Protein AF-A0A944JES9-F1 (afdb_monomer)

Nearest PDB structures (foldseek):
  4wj0-assembly1_B  TM=5.409E-01  e=3.063E+00  Pyrococcus horikoshii OT3
  3e3o-assembly1_B  TM=2.154E-01  e=7.778E+00  Oryctolagus cuniculus

Structure (mmCIF, N/CA/C/O backbone):
data_AF-A0A944JES9-F1
#
_entry.id   AF-A0A944JES9-F1
#
loop_
_atom_site.group_PDB
_atom_site.id
_atom_site.type_symbol
_atom_site.label_atom_id
_atom_site.label_alt_id
_atom_site.label_comp_id
_atom_site.label_asym_id
_atom_site.label_entity_id
_atom_site.label_seq_id
_atom_site.pdbx_PDB_ins_code
_atom_site.Cartn_x
_atom_site.Cartn_y
_atom_site.Cartn_z
_atom_site.occupancy
_atom_site.B_iso_or_equiv
_atom_site.auth_seq_id
_atom_site.auth_comp_id
_atom_site.auth_asym_id
_atom_site.auth_atom_id
_atom_site.pdbx_PDB_model_num
ATOM 1 N N . MET A 1 1 ? 30.589 -1.153 -3.943 1.00 42.31 1 MET A N 1
ATOM 2 C CA . MET A 1 1 ? 29.239 -0.711 -4.322 1.00 42.31 1 MET A CA 1
ATOM 3 C C . MET A 1 1 ? 28.360 -1.118 -3.169 1.00 42.31 1 MET A C 1
ATOM 5 O O . MET A 1 1 ? 28.249 -2.308 -2.920 1.00 42.31 1 MET A O 1
ATOM 9 N N . THR A 1 2 ? 27.911 -0.168 -2.361 1.00 49.81 2 THR A N 1
ATOM 10 C CA . THR A 1 2 ? 26.770 -0.429 -1.487 1.00 49.81 2 THR A CA 1
ATOM 11 C C . THR A 1 2 ? 25.588 -0.611 -2.428 1.00 49.81 2 THR A C 1
ATOM 13 O O . THR A 1 2 ? 25.268 0.318 -3.165 1.00 49.81 2 THR A O 1
ATOM 16 N N . ASP A 1 3 ? 25.045 -1.825 -2.504 1.00 57.84 3 ASP A N 1
ATOM 17 C CA . ASP A 1 3 ? 23.719 -2.050 -3.081 1.00 57.84 3 ASP A CA 1
ATOM 18 C C . ASP A 1 3 ? 22.737 -1.319 -2.162 1.00 57.84 3 ASP A C 1
ATOM 20 O O . ASP A 1 3 ? 22.277 -1.859 -1.158 1.00 57.84 3 ASP A O 1
ATOM 24 N N . GLU A 1 4 ? 22.538 -0.027 -2.416 1.00 73.19 4 GLU A N 1
ATOM 25 C CA . GLU A 1 4 ? 21.496 0.744 -1.757 1.00 73.19 4 GLU A CA 1
ATOM 26 C C . GLU A 1 4 ? 20.171 0.287 -2.370 1.00 73.19 4 GLU A C 1
ATOM 28 O O . GLU A 1 4 ? 19.882 0.582 -3.529 1.00 73.19 4 GLU A O 1
ATOM 33 N N . GLU A 1 5 ? 19.410 -0.501 -1.605 1.00 82.88 5 GLU A N 1
ATOM 34 C CA . GLU A 1 5 ? 18.040 -0.887 -1.951 1.00 82.88 5 GLU A CA 1
ATOM 35 C C . GLU A 1 5 ? 17.243 0.398 -2.230 1.00 82.88 5 GLU A C 1
ATOM 37 O O . GLU A 1 5 ? 17.233 1.330 -1.419 1.00 82.88 5 GLU A O 1
ATOM 42 N N . HIS A 1 6 ? 16.589 0.472 -3.387 1.00 88.69 6 HIS A N 1
ATOM 43 C CA . HIS A 1 6 ? 15.729 1.589 -3.751 1.00 88.69 6 HIS A CA 1
ATOM 44 C C . HIS A 1 6 ? 14.300 1.285 -3.311 1.00 88.69 6 HIS A C 1
ATOM 46 O O . HIS A 1 6 ? 13.665 0.347 -3.794 1.00 88.69 6 HIS A O 1
ATOM 52 N N . LEU A 1 7 ? 13.769 2.114 -2.415 1.00 91.88 7 LEU A N 1
ATOM 53 C CA . LEU A 1 7 ? 12.407 1.985 -1.911 1.00 91.88 7 LEU A CA 1
ATOM 54 C C . LEU A 1 7 ? 11.534 3.109 -2.473 1.00 91.88 7 LEU A C 1
ATOM 56 O O . LEU A 1 7 ? 11.887 4.287 -2.386 1.00 91.88 7 LEU A O 1
ATOM 60 N N . LEU A 1 8 ? 10.373 2.749 -3.018 1.00 94.25 8 LEU A N 1
ATOM 61 C CA . LEU A 1 8 ? 9.353 3.697 -3.454 1.00 94.25 8 LEU A CA 1
ATOM 62 C C . LEU A 1 8 ? 8.201 3.711 -2.453 1.00 94.25 8 LEU A C 1
ATOM 64 O O . LEU A 1 8 ? 7.572 2.682 -2.204 1.00 94.25 8 LEU A O 1
ATOM 68 N N . TYR A 1 9 ? 7.898 4.896 -1.930 1.00 94.31 9 TYR A N 1
ATOM 69 C CA . TYR A 1 9 ? 6.814 5.098 -0.980 1.00 94.31 9 TYR A CA 1
ATOM 70 C C . TYR A 1 9 ? 5.680 5.890 -1.598 1.00 94.31 9 TYR A C 1
ATOM 72 O O . TYR A 1 9 ? 5.892 6.914 -2.248 1.00 94.31 9 TYR A O 1
ATOM 80 N N . GLU A 1 10 ? 4.468 5.466 -1.283 1.00 95.31 10 GLU A N 1
ATOM 81 C CA . GLU A 1 10 ? 3.271 6.259 -1.473 1.00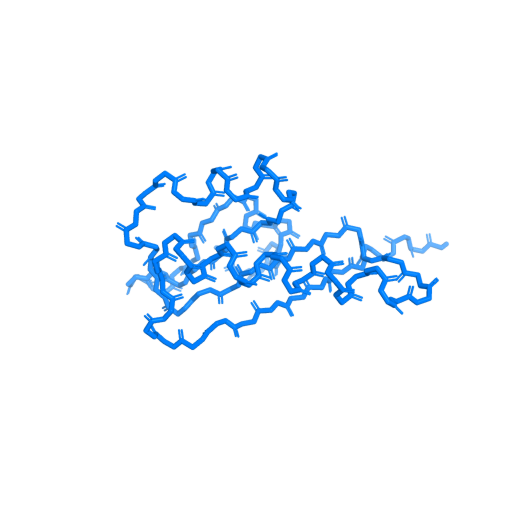 95.31 10 GLU A CA 1
ATOM 82 C C . GLU A 1 10 ? 2.557 6.440 -0.137 1.00 95.31 10 GLU A C 1
ATOM 84 O O . GLU A 1 10 ? 2.269 5.470 0.558 1.00 95.31 10 GLU A O 1
ATOM 89 N N . VAL A 1 11 ? 2.252 7.688 0.216 1.00 95.44 11 VAL A N 1
ATOM 90 C CA . VAL A 1 11 ? 1.516 8.029 1.436 1.00 95.44 11 VAL A CA 1
ATOM 91 C C . VAL A 1 11 ? 0.069 8.332 1.070 1.00 95.44 11 VAL A C 1
ATOM 93 O O . VAL A 1 11 ? -0.195 9.258 0.301 1.00 95.44 11 VAL A O 1
ATOM 96 N N . LEU A 1 12 ? -0.869 7.569 1.626 1.00 93.19 12 LEU A N 1
ATOM 97 C CA . LEU A 1 12 ? -2.296 7.816 1.450 1.00 93.19 12 LEU A CA 1
ATOM 98 C C . LEU A 1 12 ? -2.813 8.856 2.453 1.00 93.19 12 LEU A C 1
ATOM 100 O O . LEU A 1 12 ? -2.292 9.010 3.559 1.00 93.19 12 LEU A O 1
ATOM 104 N N . GLY A 1 13 ? -3.855 9.585 2.045 1.00 90.50 13 GLY A N 1
ATOM 105 C CA . GLY A 1 13 ? -4.552 10.546 2.901 1.00 90.50 13 GLY A CA 1
ATOM 106 C C . GLY A 1 13 ? -5.154 9.892 4.149 1.00 90.50 13 GLY A C 1
ATOM 107 O O . GLY A 1 13 ? -5.375 8.685 4.182 1.00 90.50 13 GLY A O 1
ATOM 108 N N . ALA A 1 14 ? -5.434 10.698 5.178 1.00 86.56 14 ALA A N 1
ATOM 109 C CA . ALA A 1 14 ? -5.783 10.200 6.513 1.00 86.56 14 ALA A CA 1
ATOM 110 C C . ALA A 1 14 ? -7.012 9.272 6.566 1.00 86.56 14 ALA A C 1
ATOM 112 O O . ALA A 1 14 ? -7.061 8.390 7.420 1.00 86.56 14 ALA A O 1
ATOM 113 N N . ASP A 1 15 ? -7.950 9.439 5.633 1.00 91.25 15 ASP A N 1
ATOM 114 C CA . ASP A 1 15 ? -9.201 8.675 5.566 1.00 91.25 15 ASP A CA 1
ATOM 115 C C . ASP A 1 15 ? -9.145 7.494 4.577 1.00 91.25 15 ASP A C 1
ATOM 117 O O . ASP A 1 15 ? -10.133 6.788 4.390 1.00 91.25 15 ASP A O 1
ATOM 121 N N . LEU A 1 16 ? -8.000 7.275 3.922 1.00 93.81 16 LEU A N 1
ATOM 122 C CA . LEU A 1 16 ? -7.827 6.271 2.872 1.00 93.81 16 LEU A CA 1
ATOM 123 C C . LEU A 1 16 ? -7.211 4.989 3.441 1.00 93.81 16 LEU A C 1
ATOM 125 O O . LEU A 1 16 ? -6.037 4.687 3.218 1.00 93.81 16 LEU A O 1
ATOM 129 N N . THR A 1 17 ? -8.006 4.253 4.215 1.00 94.81 17 THR A N 1
ATOM 130 C CA . THR A 1 17 ? -7.574 3.031 4.913 1.00 94.81 17 THR A CA 1
ATOM 131 C C . THR A 1 17 ? -8.393 1.790 4.551 1.00 94.81 17 THR A C 1
ATOM 133 O O . THR A 1 17 ? -8.145 0.720 5.107 1.00 94.81 17 THR A O 1
ATOM 136 N N . SER A 1 18 ? -9.346 1.885 3.618 1.00 97.25 18 SER A N 1
ATOM 137 C CA . SER A 1 18 ? -10.114 0.720 3.161 1.00 97.25 18 SER A CA 1
ATOM 138 C C . SER A 1 18 ? -9.343 -0.111 2.136 1.00 97.25 18 SER A C 1
ATOM 140 O O . SER A 1 18 ? -8.483 0.399 1.414 1.00 97.25 18 SER A O 1
ATOM 142 N N . TYR A 1 19 ? -9.701 -1.384 1.978 1.00 97.25 19 TYR A N 1
ATOM 143 C CA . TYR A 1 19 ? -9.135 -2.240 0.933 1.00 97.25 19 TYR A CA 1
ATOM 144 C C . TYR A 1 19 ? -9.225 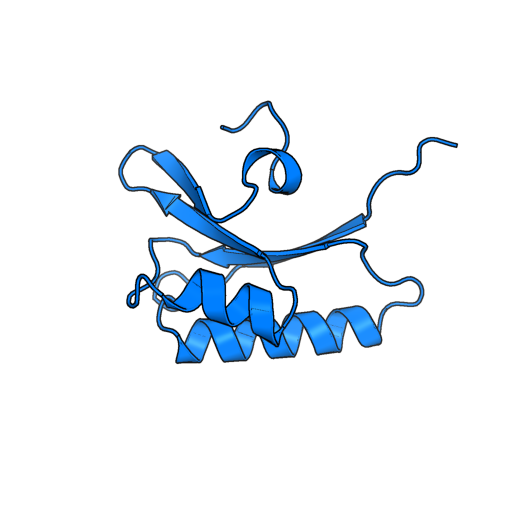-1.619 -0.475 1.00 97.25 19 TYR A C 1
ATOM 146 O O . TYR A 1 19 ? -8.302 -1.772 -1.278 1.00 97.25 19 TYR A O 1
ATOM 154 N N . ALA A 1 20 ? -10.309 -0.898 -0.786 1.00 97.94 20 ALA A N 1
ATOM 155 C CA . ALA A 1 20 ? -10.465 -0.233 -2.079 1.00 97.94 20 ALA A CA 1
ATOM 156 C C . ALA A 1 20 ? -9.404 0.862 -2.290 1.00 97.94 20 ALA A C 1
ATOM 158 O O . ALA A 1 20 ? -8.815 0.955 -3.372 1.00 97.94 20 ALA A O 1
ATOM 159 N N . ASP A 1 21 ? -9.110 1.632 -1.242 1.00 97.88 21 ASP A N 1
ATOM 160 C CA . ASP A 1 21 ? -8.077 2.668 -1.261 1.00 97.88 21 ASP A CA 1
ATOM 161 C C . ASP A 1 21 ? -6.684 2.054 -1.390 1.00 97.88 21 ASP A C 1
ATOM 163 O O . ASP A 1 21 ? -5.886 2.480 -2.229 1.00 97.88 21 ASP A O 1
ATOM 167 N N . LEU A 1 22 ? -6.417 0.999 -0.614 1.00 97.75 22 LEU A N 1
ATOM 168 C CA . LEU A 1 22 ? -5.149 0.276 -0.646 1.00 97.75 22 LEU A CA 1
ATOM 169 C C . LEU A 1 22 ? -4.888 -0.330 -2.026 1.00 97.75 22 LEU A C 1
ATOM 171 O O . LEU A 1 22 ? -3.786 -0.205 -2.555 1.00 97.75 22 LEU A O 1
ATOM 175 N N . ARG A 1 23 ? -5.900 -0.946 -2.644 1.00 98.12 23 ARG A N 1
ATOM 176 C CA . ARG A 1 23 ? -5.800 -1.491 -4.002 1.00 98.12 23 ARG A CA 1
ATOM 177 C C . ARG A 1 23 ? -5.507 -0.397 -5.030 1.00 98.12 23 ARG A C 1
ATOM 179 O O . ARG A 1 23 ? -4.688 -0.611 -5.921 1.00 98.12 23 ARG A O 1
ATOM 186 N N . SER A 1 24 ? -6.166 0.756 -4.910 1.00 97.94 24 SER A N 1
ATOM 187 C CA . SER A 1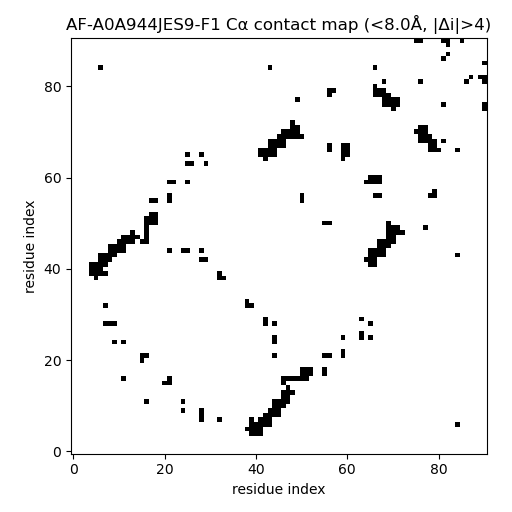 24 ? -5.935 1.910 -5.786 1.00 97.94 24 SER A CA 1
ATOM 188 C C . SER A 1 24 ? -4.504 2.448 -5.651 1.00 97.94 24 SER A C 1
ATOM 190 O O . SER A 1 24 ? -3.829 2.669 -6.656 1.00 97.94 24 SER A O 1
ATOM 192 N N . GLY A 1 25 ? -4.005 2.597 -4.419 1.00 97.62 25 GLY A N 1
ATOM 193 C CA . GLY A 1 25 ? -2.616 2.989 -4.150 1.00 97.62 25 GLY A CA 1
ATOM 194 C C . GLY A 1 25 ? -1.598 1.959 -4.648 1.00 97.62 25 GLY A C 1
ATOM 195 O O . GLY A 1 25 ? -0.640 2.305 -5.327 1.00 97.62 25 GLY A O 1
ATOM 196 N N . ALA A 1 26 ? -1.835 0.669 -4.409 1.00 97.75 26 ALA A N 1
ATOM 197 C CA . ALA A 1 26 ? -0.936 -0.391 -4.859 1.00 97.75 26 ALA A CA 1
ATOM 198 C C . ALA A 1 26 ? -0.820 -0.464 -6.393 1.00 97.75 26 ALA A C 1
ATOM 200 O O . ALA A 1 26 ? 0.279 -0.644 -6.922 1.00 97.75 26 ALA A O 1
ATOM 201 N N . ALA A 1 27 ? -1.935 -0.289 -7.111 1.00 98.25 27 ALA A N 1
ATOM 202 C CA . ALA A 1 27 ? -1.928 -0.203 -8.570 1.00 98.25 27 ALA A CA 1
ATOM 203 C C . ALA A 1 27 ? -1.105 1.001 -9.054 1.00 98.25 27 ALA A C 1
ATOM 205 O O . ALA A 1 27 ? -0.221 0.845 -9.895 1.00 98.25 27 ALA A O 1
ATOM 206 N N . ARG A 1 28 ? -1.320 2.175 -8.450 1.00 97.44 28 ARG A N 1
ATOM 207 C CA . ARG A 1 28 ? -0.588 3.401 -8.788 1.00 97.44 28 ARG A CA 1
ATOM 208 C C . ARG A 1 28 ? 0.912 3.289 -8.508 1.00 97.44 28 ARG A C 1
ATOM 210 O O . ARG A 1 28 ? 1.714 3.672 -9.353 1.00 97.44 28 ARG A O 1
ATOM 217 N N . LEU A 1 29 ? 1.315 2.694 -7.385 1.00 97.19 29 LEU A N 1
ATOM 218 C CA . LEU A 1 29 ? 2.721 2.386 -7.096 1.00 97.19 29 LEU A CA 1
ATOM 219 C C . LEU A 1 29 ? 3.355 1.505 -8.178 1.00 97.19 29 LEU A C 1
ATOM 221 O O . LEU A 1 29 ? 4.491 1.748 -8.583 1.00 97.19 29 LEU A O 1
ATOM 225 N N . ARG A 1 30 ? 2.632 0.491 -8.667 1.00 97.62 30 ARG A N 1
ATOM 226 C CA . ARG A 1 30 ? 3.114 -0.382 -9.747 1.00 97.62 30 ARG A CA 1
ATOM 227 C C . ARG A 1 30 ? 3.264 0.361 -11.068 1.00 97.62 30 ARG A C 1
ATOM 229 O O . ARG A 1 30 ? 4.263 0.157 -11.754 1.00 97.62 30 ARG A O 1
ATOM 236 N N . GLU A 1 31 ? 2.316 1.230 -11.397 1.00 97.94 31 GLU A N 1
ATOM 237 C CA . GLU A 1 31 ? 2.376 2.087 -12.583 1.00 97.94 31 GLU A CA 1
ATOM 238 C C . GLU A 1 31 ? 3.566 3.054 -12.516 1.00 97.94 31 GLU A C 1
ATOM 240 O O . GLU A 1 31 ? 4.334 3.143 -13.474 1.00 97.94 31 GLU A O 1
ATOM 245 N N . ILE A 1 32 ? 3.773 3.715 -11.369 1.00 96.44 32 ILE A N 1
ATOM 246 C CA . ILE A 1 32 ? 4.923 4.601 -11.146 1.00 96.44 32 ILE A CA 1
ATOM 247 C C . ILE A 1 32 ? 6.222 3.813 -11.289 1.00 96.44 32 ILE A C 1
ATOM 249 O O . ILE A 1 32 ? 7.093 4.224 -12.050 1.00 96.44 32 ILE A O 1
ATOM 253 N N . ASN A 1 33 ? 6.342 2.665 -10.614 1.00 96.50 33 ASN A N 1
ATOM 254 C CA . ASN A 1 33 ? 7.551 1.849 -10.668 1.00 96.50 33 ASN A CA 1
ATOM 255 C C . ASN A 1 33 ? 7.882 1.386 -12.093 1.00 96.50 33 ASN A C 1
ATOM 257 O O . ASN A 1 33 ? 9.044 1.356 -12.483 1.00 96.50 33 ASN A O 1
ATOM 261 N N . HIS A 1 34 ? 6.860 1.053 -12.883 1.00 95.44 34 HIS A N 1
ATOM 262 C CA . HIS A 1 34 ? 7.027 0.676 -14.284 1.00 95.44 34 HIS A CA 1
ATOM 263 C C . HIS A 1 34 ? 7.530 1.833 -15.162 1.00 95.44 34 HIS A C 1
ATOM 265 O O . HIS A 1 34 ? 8.220 1.595 -16.150 1.00 95.44 34 HIS A O 1
ATOM 271 N N . ALA A 1 35 ? 7.198 3.076 -14.810 1.00 95.81 35 ALA A N 1
ATOM 272 C CA . ALA A 1 35 ? 7.640 4.266 -15.530 1.00 95.81 35 ALA A CA 1
ATOM 273 C C . ALA A 1 35 ? 9.064 4.726 -15.154 1.00 95.81 35 ALA A C 1
ATOM 275 O O . ALA A 1 35 ? 9.627 5.578 -15.846 1.00 95.81 35 ALA A O 1
ATOM 276 N N . LEU A 1 36 ? 9.651 4.200 -14.072 1.00 92.44 36 LEU A N 1
ATOM 277 C CA . LEU A 1 36 ? 11.013 4.540 -13.660 1.00 92.44 36 LEU A CA 1
ATOM 278 C C . LEU A 1 36 ? 12.054 3.904 -14.591 1.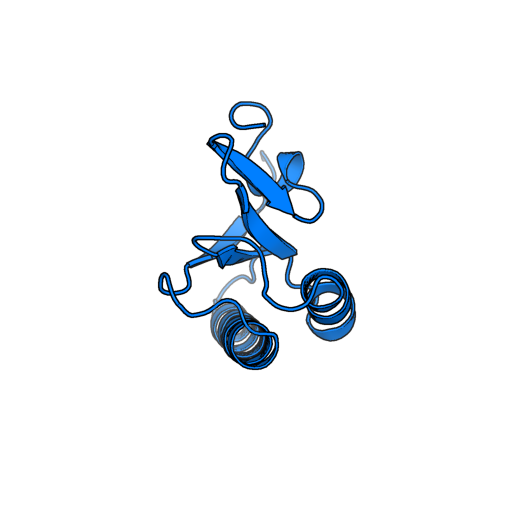00 92.44 36 LEU A C 1
ATOM 280 O O . LEU A 1 36 ? 11.904 2.776 -15.052 1.00 92.44 36 LEU A O 1
ATOM 284 N N . ALA A 1 37 ? 13.158 4.620 -14.827 1.00 89.44 37 ALA A N 1
ATOM 285 C CA . ALA A 1 37 ? 14.275 4.113 -15.631 1.00 89.44 37 ALA A CA 1
ATOM 286 C C . ALA A 1 37 ? 14.970 2.901 -14.982 1.00 89.44 37 ALA A C 1
ATOM 288 O O . ALA A 1 37 ? 15.461 2.016 -15.679 1.00 89.44 37 ALA A O 1
ATOM 289 N N . VAL A 1 38 ? 14.996 2.870 -13.648 1.00 90.75 38 VAL A N 1
ATOM 290 C CA . VAL A 1 38 ? 15.403 1.727 -12.830 1.00 90.75 38 VAL A CA 1
ATOM 291 C C . VAL A 1 38 ? 14.295 1.520 -11.806 1.00 90.75 38 VAL A C 1
ATOM 293 O O . VAL A 1 38 ? 13.938 2.459 -11.095 1.00 90.75 38 VAL A O 1
ATOM 296 N N . GLY A 1 39 ? 13.715 0.321 -11.780 1.00 90.12 39 GLY A N 1
ATOM 297 C CA . GLY A 1 39 ? 12.655 -0.013 -10.835 1.00 90.12 39 GLY A CA 1
ATOM 298 C C . GLY A 1 39 ? 13.176 -0.063 -9.400 1.00 90.12 39 GLY A C 1
ATOM 299 O O . GLY A 1 39 ? 14.312 -0.463 -9.163 1.00 90.12 39 GLY A O 1
ATOM 300 N N . ALA A 1 40 ? 12.325 0.327 -8.458 1.00 93.00 40 ALA A N 1
ATOM 301 C CA . ALA A 1 40 ? 12.542 0.144 -7.036 1.00 93.00 40 ALA A CA 1
ATOM 302 C C . ALA A 1 40 ? 12.515 -1.347 -6.673 1.00 93.00 40 ALA A C 1
ATOM 304 O O . ALA A 1 40 ? 11.698 -2.116 -7.196 1.00 93.00 40 ALA A O 1
ATOM 305 N N . ASP A 1 41 ? 13.374 -1.720 -5.732 1.00 91.44 41 ASP A N 1
ATOM 306 C CA . ASP A 1 41 ? 13.461 -3.059 -5.154 1.00 91.44 41 ASP A CA 1
ATOM 307 C C . ASP A 1 41 ? 12.251 -3.352 -4.256 1.00 91.44 41 A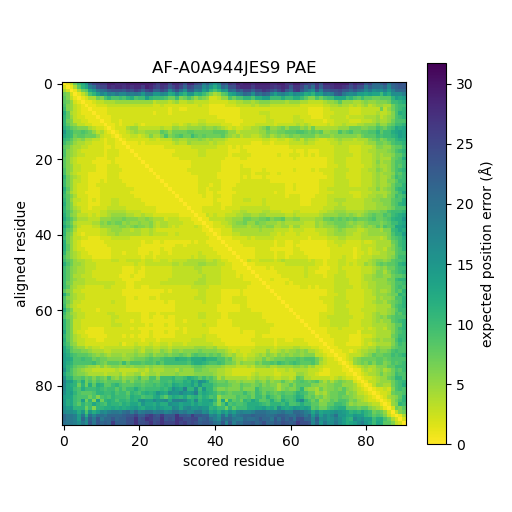SP A C 1
ATOM 309 O O . ASP A 1 41 ? 11.777 -4.488 -4.184 1.00 91.44 41 ASP A O 1
ATOM 313 N N . ARG A 1 42 ? 11.695 -2.307 -3.621 1.00 92.69 42 ARG A N 1
ATOM 314 C CA . ARG A 1 42 ? 10.535 -2.415 -2.733 1.00 92.69 42 ARG A CA 1
ATOM 315 C C . ARG A 1 42 ? 9.528 -1.291 -2.942 1.00 92.69 42 ARG A C 1
ATOM 317 O O . ARG A 1 42 ? 9.883 -0.120 -3.069 1.00 92.69 42 ARG A O 1
ATOM 324 N N . LEU A 1 43 ? 8.249 -1.661 -2.919 1.00 95.94 43 LEU A N 1
ATOM 325 C CA . LEU A 1 43 ? 7.115 -0.744 -3.004 1.00 95.94 43 LEU A CA 1
ATOM 326 C C . LEU A 1 43 ? 6.375 -0.724 -1.668 1.00 95.94 43 LEU A C 1
ATOM 328 O O . LEU A 1 43 ? 5.967 -1.778 -1.178 1.00 95.94 43 LEU A O 1
ATOM 332 N N . CYS A 1 44 ? 6.178 0.463 -1.107 1.00 96.00 44 CYS A N 1
ATOM 333 C CA . CYS A 1 44 ? 5.609 0.656 0.220 1.00 96.00 44 CYS A CA 1
ATOM 334 C C . CYS A 1 44 ? 4.433 1.636 0.169 1.00 96.00 44 CYS A C 1
ATOM 336 O O . CYS A 1 44 ? 4.585 2.796 -0.209 1.00 96.00 44 CYS A O 1
ATOM 338 N N . LEU A 1 45 ? 3.262 1.187 0.601 1.00 96.38 45 LEU A N 1
ATOM 339 C CA . LEU A 1 45 ? 2.085 2.013 0.813 1.00 96.38 45 LEU A CA 1
ATOM 340 C C . LEU A 1 45 ? 1.976 2.375 2.298 1.00 96.38 45 LEU A C 1
ATOM 342 O O . LEU A 1 45 ? 1.997 1.495 3.156 1.00 96.38 45 LEU A O 1
ATOM 346 N N . VAL A 1 46 ? 1.849 3.662 2.606 1.00 95.81 46 VAL A N 1
ATOM 347 C CA . VAL A 1 46 ? 1.884 4.200 3.970 1.00 95.81 46 VAL A CA 1
ATOM 348 C C . VAL A 1 46 ? 0.543 4.837 4.318 1.00 95.81 46 VAL A C 1
ATOM 350 O O . VAL A 1 46 ? 0.090 5.758 3.641 1.00 95.81 46 VAL A O 1
ATOM 353 N N . LEU A 1 47 ? -0.078 4.366 5.397 1.00 95.12 47 LEU A N 1
ATOM 354 C CA . LEU A 1 47 ? -1.377 4.824 5.887 1.00 95.12 47 LEU A CA 1
ATOM 355 C C . LEU A 1 47 ? -1.231 5.647 7.174 1.00 95.12 47 LEU A C 1
ATOM 357 O O . LEU A 1 47 ? -0.359 5.392 8.012 1.00 95.12 47 LEU A O 1
ATOM 361 N N . ALA A 1 48 ? -2.142 6.597 7.384 1.00 91.50 48 ALA A N 1
ATOM 362 C CA . ALA A 1 48 ? -2.180 7.394 8.613 1.00 91.50 48 ALA A 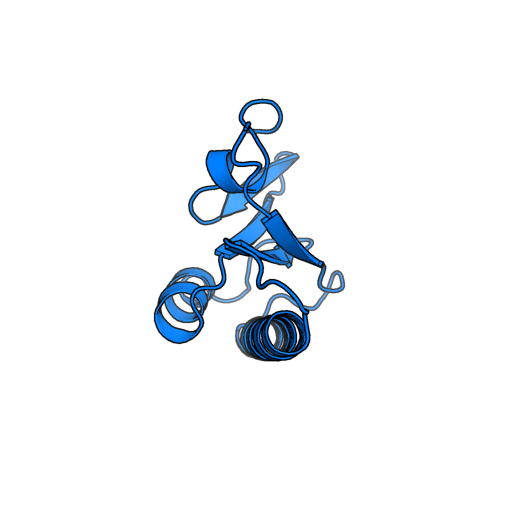CA 1
ATOM 363 C C . ALA A 1 48 ? -2.689 6.616 9.843 1.00 91.50 48 ALA A C 1
ATOM 365 O O . ALA A 1 48 ? -2.440 7.031 10.974 1.00 91.50 48 ALA A O 1
ATOM 366 N N . GLY A 1 49 ? -3.389 5.500 9.629 1.00 93.06 49 GLY A N 1
ATOM 367 C CA . GLY A 1 49 ? -3.966 4.646 10.664 1.00 93.06 49 GLY A CA 1
ATOM 368 C C . GLY A 1 49 ? -4.147 3.210 10.166 1.00 93.06 49 GLY A C 1
ATOM 369 O O . GLY A 1 49 ? -3.877 2.941 8.993 1.00 93.06 49 GLY A O 1
ATOM 370 N N . PRO A 1 50 ? -4.571 2.280 11.042 1.00 93.94 50 PRO A N 1
ATOM 371 C CA . PRO A 1 50 ? -4.752 0.885 10.662 1.00 93.94 50 PRO A CA 1
ATOM 372 C C . PRO A 1 50 ? -5.753 0.739 9.509 1.00 93.94 50 PRO A C 1
ATOM 374 O O . PRO A 1 50 ? -6.706 1.522 9.427 1.00 93.94 50 PRO A O 1
ATOM 377 N N . PRO A 1 51 ? -5.547 -0.256 8.628 1.00 94.69 51 PRO A N 1
ATOM 378 C CA . PRO A 1 51 ? -6.516 -0.576 7.593 1.00 94.69 51 PRO A CA 1
ATOM 379 C C . PRO A 1 51 ? -7.855 -0.957 8.230 1.00 94.69 51 PRO A C 1
ATOM 381 O O . PRO A 1 51 ? -7.890 -1.549 9.310 1.00 94.69 51 PRO A O 1
ATOM 384 N N . VAL A 1 52 ? -8.954 -0.630 7.550 1.00 96.38 52 VAL A N 1
ATOM 385 C CA . VAL A 1 52 ? -10.305 -1.001 8.000 1.00 96.38 52 VAL A CA 1
ATOM 386 C C . VAL A 1 52 ? -10.440 -2.521 8.050 1.00 96.38 52 VAL A C 1
ATOM 388 O O . VAL A 1 52 ? -10.991 -3.073 9.001 1.00 96.38 52 VAL A O 1
ATOM 391 N N . GLU A 1 53 ? -9.910 -3.203 7.039 1.00 96.81 53 GLU A N 1
ATOM 392 C CA . GLU A 1 53 ? -9.896 -4.652 6.957 1.00 96.81 53 GLU A CA 1
ATOM 393 C C . GLU A 1 53 ? -8.528 -5.225 7.346 1.00 96.81 53 GLU A C 1
ATOM 395 O O . GLU A 1 53 ? -7.531 -5.033 6.650 1.00 96.81 53 GLU A O 1
ATOM 400 N N . GLU A 1 54 ? -8.485 -6.014 8.423 1.00 94.69 54 GLU A N 1
ATOM 401 C CA . GLU A 1 54 ? -7.243 -6.630 8.924 1.00 94.69 54 GLU A CA 1
ATOM 402 C C . GLU A 1 54 ? -6.549 -7.535 7.890 1.00 94.69 54 GLU A C 1
ATOM 404 O O . GLU A 1 54 ? -5.328 -7.675 7.901 1.00 94.69 54 GLU A O 1
ATOM 409 N N . TRP A 1 55 ? -7.311 -8.131 6.966 1.00 95.44 55 TRP A N 1
ATOM 410 C CA . TRP A 1 55 ? -6.790 -8.999 5.904 1.00 95.44 55 TRP A CA 1
ATOM 411 C C . TRP A 1 55 ? -6.208 -8.228 4.707 1.00 95.44 55 TRP A C 1
ATOM 413 O O . TRP A 1 55 ? -5.468 -8.807 3.906 1.00 95.44 55 TRP A O 1
ATOM 423 N N . ALA A 1 56 ? -6.522 -6.935 4.562 1.00 96.69 56 ALA A N 1
ATOM 424 C CA . ALA A 1 56 ? -6.181 -6.164 3.369 1.00 96.69 56 ALA A CA 1
ATOM 425 C C . ALA A 1 56 ? -4.668 -6.029 3.121 1.00 96.69 56 ALA A C 1
ATOM 427 O O . ALA A 1 56 ? -4.266 -6.255 1.978 1.00 96.69 56 ALA A O 1
ATOM 428 N N . PRO A 1 57 ? -3.809 -5.733 4.121 1.00 96.31 57 PRO A N 1
ATOM 429 C CA . PRO A 1 57 ? -2.360 -5.664 3.922 1.00 96.31 57 PRO A CA 1
ATOM 430 C C . PRO A 1 57 ? -1.773 -6.924 3.287 1.00 96.31 57 PRO A C 1
ATOM 432 O O . PRO A 1 57 ? -1.072 -6.831 2.283 1.00 96.31 57 PRO A O 1
ATOM 435 N N . ALA A 1 58 ? -2.124 -8.098 3.824 1.00 95.31 58 ALA A N 1
ATOM 436 C CA . ALA A 1 58 ? -1.614 -9.374 3.333 1.00 95.31 58 ALA A CA 1
ATOM 437 C C . ALA A 1 58 ? -2.058 -9.630 1.888 1.00 95.31 58 ALA A C 1
ATOM 439 O O . ALA A 1 58 ? -1.232 -9.935 1.034 1.00 95.31 58 ALA A O 1
ATOM 440 N N . THR A 1 59 ? -3.341 -9.407 1.580 1.00 97.56 59 THR A N 1
ATOM 441 C CA . THR A 1 59 ? -3.859 -9.549 0.209 1.00 97.56 59 THR A CA 1
ATOM 442 C C . THR A 1 59 ? -3.190 -8.574 -0.765 1.00 97.56 59 THR A C 1
ATOM 444 O O . THR A 1 59 ? -2.871 -8.943 -1.893 1.00 97.56 59 THR A O 1
ATOM 447 N N . VAL A 1 60 ? -2.967 -7.322 -0.356 1.00 97.44 60 VAL A N 1
ATOM 448 C CA . VAL A 1 60 ? -2.294 -6.314 -1.190 1.00 97.44 60 VAL A CA 1
ATOM 449 C C . VAL A 1 60 ? -0.849 -6.717 -1.464 1.00 97.44 60 VAL A C 1
ATOM 451 O O . VAL A 1 60 ? -0.397 -6.618 -2.606 1.00 97.44 60 VAL A O 1
ATOM 454 N N . HIS A 1 61 ? -0.146 -7.229 -0.456 1.00 96.44 61 HIS A N 1
ATOM 455 C CA . HIS A 1 61 ? 1.207 -7.731 -0.627 1.00 96.44 61 HIS A CA 1
ATOM 456 C C . HIS A 1 61 ? 1.254 -8.955 -1.549 1.00 96.44 61 HIS A C 1
ATOM 458 O O . HIS A 1 61 ? 2.037 -8.978 -2.490 1.00 96.44 61 HIS A O 1
ATOM 464 N N . GLU A 1 62 ? 0.385 -9.942 -1.355 1.00 96.62 62 GLU A N 1
ATOM 465 C CA . GLU A 1 62 ? 0.375 -11.161 -2.173 1.00 96.62 62 GLU A CA 1
ATOM 466 C C . GLU A 1 62 ? 0.018 -10.891 -3.642 1.00 96.62 62 GLU A C 1
ATOM 468 O O . GLU A 1 62 ? 0.611 -11.478 -4.545 1.00 96.62 62 GLU A O 1
ATOM 473 N N . VAL A 1 63 ? -0.933 -9.987 -3.901 1.00 97.81 63 VAL A N 1
ATOM 474 C CA . VAL A 1 63 ? -1.416 -9.702 -5.263 1.00 97.81 63 VAL A CA 1
ATOM 475 C C . VAL A 1 63 ? -0.537 -8.683 -5.985 1.00 97.81 63 VAL A C 1
ATOM 477 O O . VAL A 1 63 ? -0.269 -8.832 -7.177 1.00 97.81 63 VAL A O 1
ATOM 480 N N . PHE A 1 64 ? -0.103 -7.630 -5.288 1.00 96.56 64 PHE A N 1
ATOM 481 C CA 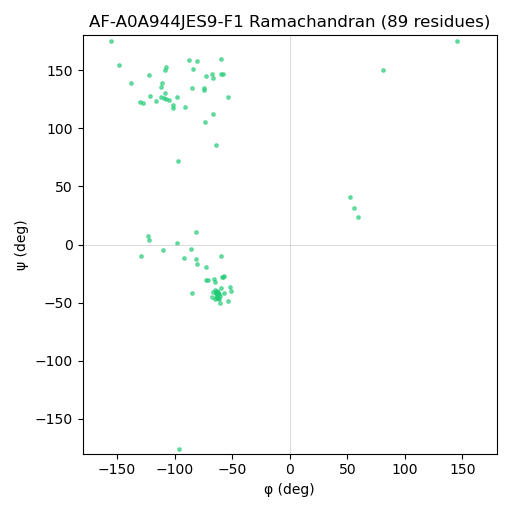. PHE A 1 64 ? 0.619 -6.511 -5.892 1.00 96.56 64 PHE A CA 1
ATOM 482 C C . PHE A 1 64 ? 2.084 -6.449 -5.485 1.00 96.56 64 PHE A C 1
ATOM 484 O O . PHE A 1 64 ? 2.782 -5.584 -5.995 1.00 96.56 64 PHE A O 1
ATOM 491 N N . GLY A 1 65 ? 2.590 -7.290 -4.584 1.00 95.69 65 GLY A N 1
ATOM 492 C CA . GLY A 1 65 ? 3.953 -7.183 -4.044 1.00 95.69 65 GLY A CA 1
ATOM 49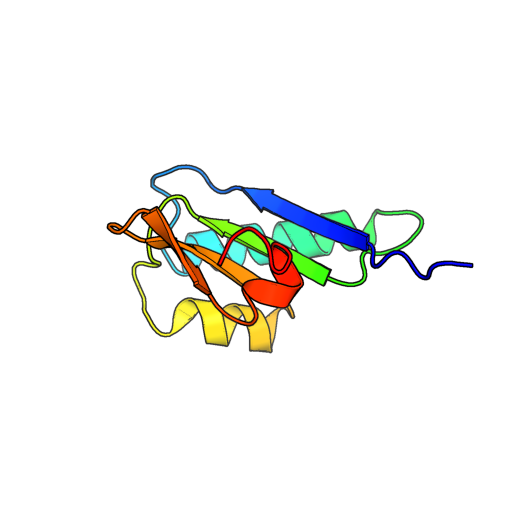3 C C . GLY A 1 65 ? 4.245 -5.821 -3.407 1.00 95.69 65 GLY A C 1
ATOM 494 O O . GLY A 1 65 ? 5.362 -5.328 -3.525 1.00 95.69 65 GLY A O 1
ATOM 495 N N . VAL A 1 66 ? 3.230 -5.173 -2.826 1.00 96.69 66 VAL A N 1
ATOM 496 C CA . VAL A 1 66 ? 3.340 -3.866 -2.159 1.00 96.69 66 VAL A CA 1
ATOM 497 C C . VAL A 1 66 ? 3.238 -4.083 -0.654 1.00 96.69 66 VAL A C 1
ATOM 499 O O . VAL A 1 66 ? 2.274 -4.677 -0.177 1.00 96.69 66 VAL A O 1
ATOM 502 N N . HIS A 1 67 ? 4.227 -3.612 0.100 1.00 95.94 67 HIS A N 1
ATOM 503 C CA . HIS A 1 67 ? 4.191 -3.617 1.561 1.00 95.94 67 HIS A CA 1
ATOM 504 C C . HIS A 1 67 ? 3.245 -2.526 2.050 1.00 95.94 67 HIS A C 1
ATOM 506 O O . HIS A 1 67 ? 3.310 -1.399 1.568 1.00 95.94 67 HIS A O 1
ATOM 512 N N . VAL A 1 68 ? 2.388 -2.834 3.021 1.00 95.94 68 VAL A N 1
ATOM 513 C CA . VAL A 1 68 ? 1.500 -1.841 3.636 1.00 95.94 68 VAL A CA 1
ATOM 514 C C . VAL A 1 68 ? 1.968 -1.563 5.058 1.00 95.94 68 VAL A C 1
ATOM 516 O O . VAL A 1 68 ? 2.113 -2.484 5.864 1.00 95.94 68 VAL A O 1
ATOM 519 N N . LEU A 1 69 ? 2.193 -0.287 5.352 1.00 95.25 69 LEU A N 1
ATOM 520 C CA . LEU A 1 69 ? 2.654 0.232 6.635 1.00 95.25 69 LEU A CA 1
ATOM 521 C C . LEU A 1 69 ? 1.641 1.244 7.160 1.00 95.25 69 LEU A C 1
ATOM 523 O O . LEU A 1 69 ? 1.064 2.006 6.387 1.00 95.25 69 LEU A O 1
ATOM 527 N N . TRP A 1 70 ? 1.448 1.314 8.470 1.00 94.69 70 TRP A N 1
ATOM 528 C CA . TRP A 1 70 ? 0.559 2.302 9.072 1.00 94.69 70 TRP A CA 1
ATOM 529 C C . TRP A 1 70 ? 1.016 2.745 10.451 1.00 94.69 70 TRP A C 1
ATOM 531 O O . TRP A 1 70 ? 1.673 2.001 11.182 1.00 94.69 70 TRP A O 1
ATOM 541 N N . ARG A 1 71 ? 0.630 3.960 10.848 1.00 89.56 71 ARG A N 1
ATOM 542 C CA . ARG A 1 71 ? 0.832 4.412 12.229 1.00 89.56 71 ARG A CA 1
ATOM 543 C C . ARG A 1 71 ? -0.168 3.745 13.164 1.00 89.56 71 ARG A C 1
ATOM 545 O O . ARG A 1 71 ? -1.368 3.717 12.902 1.00 89.56 71 ARG A O 1
ATOM 552 N N . THR A 1 72 ? 0.330 3.229 14.283 1.00 87.75 72 THR A N 1
ATOM 553 C CA . THR A 1 72 ? -0.514 2.713 15.364 1.00 87.75 72 THR A CA 1
ATOM 554 C C . THR A 1 72 ? -0.890 3.838 16.337 1.00 87.75 72 THR A C 1
ATOM 556 O O . THR A 1 72 ? -0.172 4.843 16.444 1.00 87.75 72 THR A O 1
ATOM 559 N N . PRO A 1 73 ? -1.969 3.673 17.124 1.00 83.19 73 PRO A N 1
ATOM 560 C CA . PRO A 1 73 ? -2.328 4.624 18.179 1.00 83.19 73 PRO A CA 1
ATOM 561 C C . PRO A 1 73 ? -1.217 4.854 19.218 1.00 83.19 73 PRO A C 1
ATOM 563 O O . PRO A 1 73 ? -1.127 5.929 19.806 1.00 83.19 73 PRO A O 1
ATOM 566 N N . GLN A 1 74 ? -0.337 3.870 19.427 1.00 85.69 74 GLN A N 1
ATOM 567 C CA . GLN A 1 74 ? 0.782 3.924 20.373 1.00 85.69 74 GLN A CA 1
ATOM 568 C C . GLN A 1 74 ? 2.012 4.659 19.814 1.00 85.69 74 GLN A C 1
ATOM 570 O O . GLN A 1 74 ? 3.080 4.612 20.418 1.00 85.69 74 GLN A O 1
ATOM 575 N N . ARG A 1 75 ? 1.879 5.353 18.673 1.00 80.94 75 ARG A N 1
ATOM 576 C CA . ARG A 1 75 ? 2.986 5.995 17.941 1.00 80.94 75 ARG A CA 1
ATOM 577 C C . ARG A 1 75 ? 4.076 5.014 17.490 1.00 80.94 75 ARG A C 1
ATOM 579 O O . ARG A 1 75 ? 5.196 5.455 17.222 1.00 80.94 75 ARG A O 1
ATOM 586 N N . SER A 1 76 ? 3.747 3.732 17.347 1.00 85.94 76 SER A N 1
ATOM 587 C CA . SER A 1 76 ? 4.581 2.744 16.658 1.00 85.94 76 SER A CA 1
ATOM 588 C C . SER A 1 76 ? 4.124 2.579 15.205 1.00 85.94 76 SER A C 1
ATOM 590 O O . SER A 1 76 ? 3.247 3.309 14.720 1.00 85.94 76 SER A O 1
ATOM 592 N N . TRP A 1 77 ? 4.750 1.650 14.494 1.00 89.56 77 TRP A N 1
ATOM 593 C CA . TRP A 1 77 ? 4.381 1.270 13.138 1.00 89.56 77 TRP A CA 1
ATOM 594 C C . TRP A 1 77 ? 3.819 -0.150 13.122 1.00 89.56 77 TRP A C 1
ATOM 596 O O . TRP A 1 77 ? 4.354 -1.047 13.769 1.00 89.56 77 TRP A O 1
ATOM 606 N N . GLY A 1 78 ? 2.717 -0.335 12.401 1.00 89.12 78 GLY A N 1
ATOM 607 C CA . GLY A 1 78 ? 2.165 -1.636 12.048 1.00 89.12 78 GLY A CA 1
ATOM 608 C C . GLY A 1 78 ? 2.395 -1.912 10.566 1.00 89.12 78 GLY A C 1
ATOM 609 O O . GLY A 1 78 ? 2.521 -0.977 9.775 1.00 89.12 78 GLY A O 1
ATOM 610 N N . GLY A 1 79 ? 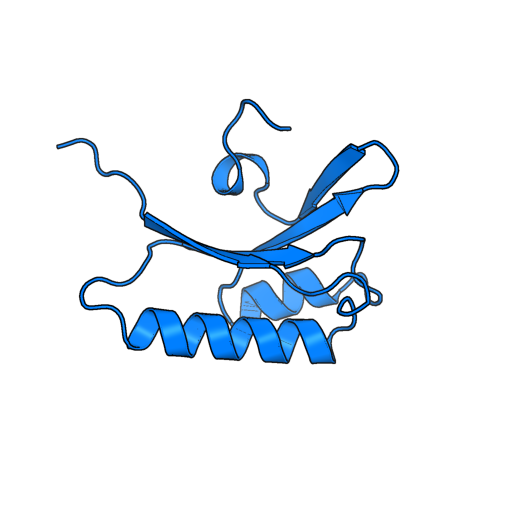2.480 -3.184 10.195 1.00 87.75 79 GLY A N 1
ATOM 611 C CA . GLY A 1 79 ? 2.741 -3.596 8.819 1.00 87.75 79 GLY A CA 1
ATOM 612 C C . GLY A 1 79 ? 3.584 -4.858 8.732 1.00 87.75 79 GLY A C 1
ATOM 613 O O . GLY A 1 79 ? 4.052 -5.384 9.742 1.00 87.75 79 GLY A O 1
ATOM 614 N N . GLN A 1 80 ? 3.774 -5.340 7.508 1.00 78.50 80 GLN A N 1
ATOM 615 C CA . GLN A 1 80 ? 4.703 -6.431 7.208 1.00 78.50 80 GLN A CA 1
ATOM 616 C C . GLN A 1 80 ? 6.112 -5.863 7.010 1.00 78.50 80 GLN A C 1
ATOM 618 O O . GLN A 1 80 ? 6.275 -4.865 6.310 1.00 78.50 80 GLN A O 1
ATOM 623 N N . ASP A 1 81 ? 7.119 -6.505 7.605 1.00 76.25 81 ASP A N 1
ATOM 624 C CA . ASP A 1 81 ? 8.542 -6.150 7.477 1.00 76.25 81 ASP A CA 1
ATOM 625 C C . ASP A 1 81 ? 8.872 -4.676 7.767 1.00 76.25 81 ASP A C 1
ATOM 627 O O . ASP A 1 81 ? 9.703 -4.061 7.099 1.00 76.25 81 ASP A O 1
ATOM 631 N N . VAL A 1 82 ? 8.243 -4.106 8.799 1.00 76.81 82 VAL A N 1
ATOM 632 C CA . VAL A 1 82 ? 8.410 -2.700 9.214 1.00 76.81 82 VAL A CA 1
ATOM 633 C C . VAL A 1 82 ? 9.886 -2.303 9.373 1.00 76.81 82 VAL A C 1
ATOM 635 O O . VAL A 1 82 ? 10.268 -1.220 8.943 1.00 76.81 82 VAL A O 1
ATOM 638 N N . ALA A 1 83 ? 10.726 -3.183 9.928 1.00 70.31 83 ALA A N 1
ATOM 639 C CA . ALA A 1 83 ? 12.159 -2.929 10.107 1.00 70.31 83 ALA A CA 1
ATOM 640 C C . ALA A 1 83 ? 12.908 -2.776 8.772 1.00 70.31 83 ALA A C 1
ATOM 642 O O . ALA A 1 83 ? 13.708 -1.859 8.612 1.00 70.31 83 ALA A O 1
ATOM 643 N N . ALA A 1 84 ? 12.593 -3.613 7.781 1.00 67.00 84 ALA A N 1
ATOM 644 C CA . ALA A 1 84 ? 13.189 -3.516 6.449 1.00 67.00 84 ALA A CA 1
ATOM 645 C C . ALA A 1 84 ? 12.654 -2.306 5.668 1.00 67.00 84 ALA A C 1
ATOM 647 O O . ALA A 1 84 ? 13.365 -1.722 4.859 1.00 67.00 84 ALA A O 1
ATOM 648 N N . ALA A 1 85 ? 11.403 -1.915 5.921 1.00 68.62 85 ALA A N 1
ATOM 649 C CA . ALA A 1 85 ? 10.747 -0.835 5.200 1.00 68.62 85 ALA A CA 1
ATOM 650 C C . ALA A 1 85 ? 10.907 0.553 5.846 1.00 68.62 85 ALA A C 1
ATOM 652 O O . ALA A 1 85 ? 10.544 1.537 5.221 1.00 68.62 85 ALA A O 1
ATOM 653 N N . LEU A 1 86 ? 11.398 0.670 7.082 1.00 70.38 86 LEU A N 1
ATOM 654 C CA . LEU A 1 86 ? 11.628 1.964 7.752 1.00 70.38 86 LEU A CA 1
ATOM 655 C C . LEU A 1 86 ? 13.041 2.103 8.342 1.00 70.38 86 LEU A C 1
ATOM 657 O O . LEU A 1 86 ? 13.423 3.200 8.749 1.00 70.38 86 LEU A O 1
ATOM 661 N N . GLY A 1 87 ? 13.825 1.024 8.371 1.00 62.66 87 GLY A N 1
ATOM 662 C CA . GLY A 1 87 ? 15.120 0.952 9.041 1.00 62.66 87 GLY A CA 1
ATOM 663 C C . GLY A 1 87 ? 14.997 0.697 10.550 1.00 62.66 87 GLY A C 1
ATOM 664 O O . GLY A 1 87 ? 14.052 1.140 11.207 1.00 62.66 87 GLY A O 1
ATOM 665 N N . ASP A 1 88 ? 15.998 0.022 11.122 1.00 57.72 88 ASP A N 1
ATOM 666 C CA . ASP A 1 88 ? 16.026 -0.445 12.523 1.00 57.72 88 ASP A CA 1
ATOM 667 C C . ASP A 1 88 ? 15.914 0.666 13.592 1.00 57.72 88 ASP A C 1
ATOM 669 O O . ASP A 1 88 ? 15.743 0.380 14.774 1.00 57.72 88 ASP A O 1
ATOM 673 N N . GLY A 1 89 ? 16.005 1.945 13.211 1.00 48.50 89 GLY A N 1
ATOM 674 C CA . GLY A 1 89 ? 15.914 3.085 14.132 1.00 48.50 89 GLY A CA 1
ATOM 675 C C . GLY A 1 89 ? 14.494 3.580 14.437 1.00 48.50 89 GLY A C 1
ATOM 676 O O . GLY A 1 89 ? 14.353 4.523 15.215 1.00 48.50 89 GLY A O 1
ATOM 677 N N . LEU A 1 90 ? 13.458 3.011 13.806 1.00 51.34 90 LEU A N 1
ATOM 678 C CA . LEU A 1 90 ? 12.075 3.522 13.853 1.00 51.34 90 LEU A CA 1
ATOM 679 C C . LEU A 1 90 ? 11.025 2.513 14.356 1.00 51.34 90 LEU A C 1
ATOM 681 O O . LEU A 1 90 ? 9.828 2.823 14.306 1.00 51.34 90 LEU A O 1
ATOM 685 N N . VAL A 1 91 ? 11.457 1.342 14.836 1.00 48.06 91 VAL A N 1
ATOM 686 C CA . VAL A 1 91 ? 10.586 0.240 15.289 1.00 48.06 91 VAL A CA 1
ATOM 687 C C . VAL A 1 91 ? 10.385 0.257 16.801 1.00 48.06 91 VAL A C 1
ATOM 689 O O . VAL A 1 91 ? 11.393 0.376 17.531 1.00 48.06 91 VAL A O 1
#

pLDDT: mean 88.4, std 13.41, range [42.31, 98.25]

Mean predicted aligned error: 5.21 Å

Solvent-accessible surface area (backbone atoms only — not comparable to full-atom values): 5306 Å² total; per-residue (Å²): 129,85,85,72,81,41,73,45,79,46,76,46,57,79,86,45,32,40,55,70,44,49,52,53,49,46,51,50,52,51,54,52,39,69,71,41,96,69,64,53,78,41,41,36,41,36,29,62,35,68,52,73,44,86,64,38,47,60,53,43,27,75,75,64,64,26,40,37,36,20,36,41,97,86,76,45,68,45,56,66,62,52,49,83,76,65,38,83,90,66,113

Sequence (91 aa):
MTDEEHLLYEVLGADLTSYADLRSGAARLREINHALAVGADRLCLVLAGPPVEEWAPATVHEVFGVHVLWRTPQRSWGGQDVAAALGDGLV

Foldseek 3Di:
DPPPQFEAEDEDDAPQQELVSLLVQLVVQVVVQVPDPHGGPAAEYEYAEHHPDPCSQVVSCVPRVHWYWYQYPVRAIDTPPCCVNPNPVRD

Secondary structure (DSSP, 8-state):
------EEEEEPPTT--SHHHHHHHHHHHHHHHHHSSS--SEEEEEESS--SSTTHHHHHHHHH-EEEEEE-TTS-EEESSHHHHH-TT--

Radius of gyration: 12.89 Å; Cα contacts (8 Å, |Δi|>4): 155; chains: 1; bounding box: 40×22×36 Å